Protein AF-X0XE93-F1 (afdb_monomer_lite)

Radius of gyration: 26.53 Å; chains: 1; bounding box: 65×44×67 Å

Se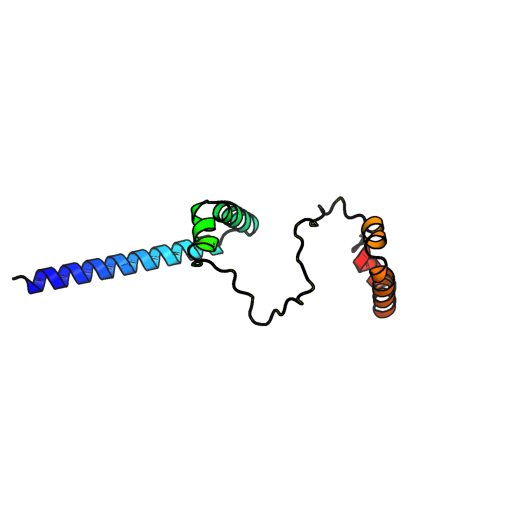condary structure (DSSP, 8-state):
-HHHHHHHHHHHHHHHHHHHHHHHHHHHHHHHTS-HHHHHHHHHHHHTSHHHHHHHHTS-----PPPTT----TT----GGG---TT---HHHHHHH-TTHHHHHHHHHHHH-HHHHHHHHH----

Sequence (126 aa):
MEMGSLKQTFREKTTQTLRQKQIGRMKLGQLFSLPESDFRKLIKDLENTSLFKQLIDKWKVIGYRKFKGVRIPSSVEFREEGMFSSDDFDLEELLHQNPTTVPLLQKIGRSIGKNRFNELLYGNLS

pLDDT: mean 76.27, std 15.22, range [41.53, 95.06]

Structure (mmCIF, N/CA/C/O back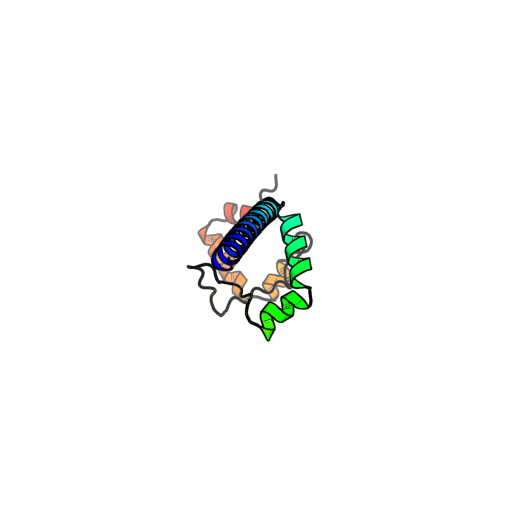bone):
data_AF-X0XE93-F1
#
_entry.id 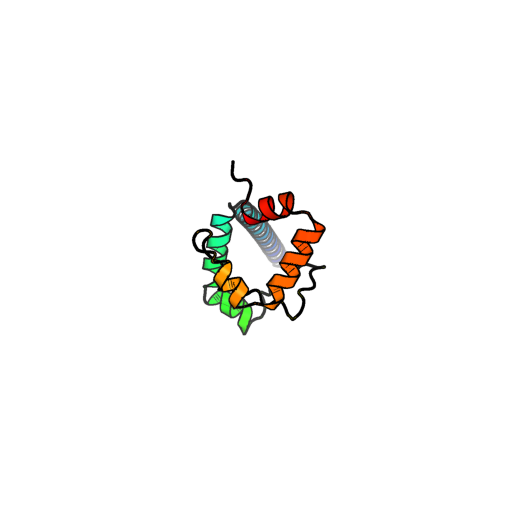  AF-X0XE93-F1
#
loop_
_atom_site.group_PDB
_atom_site.id
_atom_site.type_symbol
_atom_site.label_atom_id
_atom_site.label_alt_id
_atom_site.label_comp_id
_atom_site.label_asym_id
_atom_site.label_entity_id
_atom_site.label_seq_id
_atom_site.pdbx_PDB_ins_code
_atom_site.Cartn_x
_atom_site.Cartn_y
_atom_site.Cartn_z
_atom_site.occupancy
_atom_site.B_iso_or_equiv
_atom_site.auth_seq_id
_atom_site.auth_comp_id
_atom_site.auth_asym_id
_atom_site.auth_atom_id
_atom_site.pdbx_PDB_model_num
ATOM 1 N N . MET A 1 1 ? -37.376 23.624 31.264 1.00 53.94 1 MET A N 1
ATOM 2 C CA . MET A 1 1 ? -35.921 23.902 31.190 1.00 53.94 1 MET A CA 1
ATOM 3 C C . MET A 1 1 ? -35.126 22.864 30.382 1.00 53.94 1 MET A C 1
ATOM 5 O O . MET A 1 1 ? -34.021 23.182 29.968 1.00 53.94 1 MET A O 1
ATOM 9 N N . GLU A 1 2 ? -35.661 21.678 30.059 1.00 55.59 2 GLU A N 1
ATOM 10 C CA . GLU A 1 2 ? -34.887 20.612 29.382 1.00 55.59 2 GLU A CA 1
ATOM 11 C C . GLU A 1 2 ? -34.532 20.862 27.901 1.00 55.59 2 GLU A C 1
ATOM 13 O O . GLU A 1 2 ? -33.463 20.467 27.438 1.00 55.59 2 GLU A O 1
ATOM 18 N N . MET A 1 3 ? -35.369 21.590 27.154 1.00 48.22 3 MET A N 1
ATOM 19 C CA . MET A 1 3 ? -35.159 21.823 25.713 1.00 48.22 3 MET A CA 1
ATOM 20 C C . MET A 1 3 ? -33.941 22.710 25.386 1.00 48.22 3 MET A C 1
ATOM 22 O O . MET A 1 3 ? -33.457 22.694 24.254 1.00 48.22 3 MET A O 1
ATOM 26 N N . GLY A 1 4 ? -33.439 23.488 26.352 1.00 56.69 4 GLY A N 1
ATOM 27 C CA . GLY A 1 4 ? -32.225 24.303 26.198 1.00 56.69 4 GLY A CA 1
ATOM 28 C C . GLY A 1 4 ? -30.939 23.479 26.321 1.00 56.69 4 GLY A C 1
ATOM 29 O O . GLY A 1 4 ? -30.021 23.644 25.520 1.00 56.69 4 GLY A O 1
ATOM 30 N N . SER A 1 5 ? -30.915 22.524 27.257 1.00 57.25 5 SER A N 1
ATOM 31 C CA . SER A 1 5 ? -29.768 21.639 27.509 1.00 57.25 5 SER A CA 1
ATOM 32 C C . SER A 1 5 ? -29.518 20.666 26.344 1.00 57.25 5 SER A C 1
ATOM 34 O O . SER A 1 5 ? -28.385 20.483 25.890 1.00 57.25 5 SER A O 1
ATOM 36 N N . LEU A 1 6 ? -30.589 20.123 25.752 1.00 55.94 6 LEU A N 1
ATOM 37 C CA . LEU A 1 6 ? -30.497 19.256 24.570 1.00 55.94 6 LEU A CA 1
ATOM 38 C C . LEU A 1 6 ? -29.954 19.997 23.336 1.00 55.94 6 LEU A C 1
ATOM 40 O O . LEU A 1 6 ? -29.117 19.470 22.608 1.00 55.94 6 LEU A O 1
ATOM 44 N N . LYS A 1 7 ? -30.368 21.249 23.107 1.00 59.56 7 LYS A N 1
ATOM 45 C CA . LYS A 1 7 ? -29.861 22.053 21.980 1.00 59.56 7 LYS A CA 1
ATOM 46 C C . LYS A 1 7 ? -28.379 22.407 22.135 1.00 59.56 7 LYS A C 1
ATOM 48 O O . LYS A 1 7 ? -27.644 22.415 21.147 1.00 59.56 7 LYS A O 1
ATOM 53 N N . GLN A 1 8 ? -27.933 22.669 23.361 1.00 61.31 8 GLN A N 1
ATOM 54 C CA . GLN A 1 8 ? -26.543 23.009 23.658 1.00 61.31 8 GLN A CA 1
ATOM 55 C C . GLN A 1 8 ? -25.604 21.806 23.473 1.00 61.31 8 GLN A C 1
ATOM 57 O O . GLN A 1 8 ? -24.611 21.908 22.752 1.00 61.31 8 GLN A O 1
ATOM 62 N N . THR A 1 9 ? -25.990 20.632 23.980 1.00 63.09 9 THR A N 1
ATOM 63 C CA . THR A 1 9 ? -25.226 19.383 23.795 1.00 63.09 9 THR A CA 1
ATOM 64 C C . THR A 1 9 ? -25.137 18.947 22.326 1.00 63.09 9 THR A C 1
ATOM 66 O O . THR A 1 9 ? -24.092 18.469 21.880 1.00 63.09 9 THR A O 1
ATOM 69 N N . PHE A 1 10 ? -26.189 19.155 21.525 1.00 57.19 10 PHE A N 1
ATOM 70 C CA . PHE A 1 10 ? -26.145 18.905 20.077 1.00 57.19 10 PHE A CA 1
ATOM 71 C C . PHE A 1 10 ? -25.162 19.828 19.343 1.00 57.19 10 PHE A C 1
ATOM 73 O O . PHE A 1 10 ? -24.431 19.366 18.459 1.00 57.19 10 PHE A O 1
ATOM 80 N N . ARG A 1 11 ? -25.114 21.114 19.714 1.00 60.78 11 ARG A N 1
ATOM 81 C CA . ARG A 1 11 ? -24.203 22.114 19.130 1.00 60.78 11 ARG A CA 1
ATOM 82 C C . ARG A 1 11 ? -22.735 21.826 19.465 1.00 60.78 11 ARG A C 1
ATOM 84 O O . ARG A 1 11 ? -21.856 21.964 18.613 1.00 60.78 11 ARG A O 1
ATOM 91 N N . GLU A 1 12 ? -22.459 21.374 20.682 1.00 64.62 12 GLU A N 1
ATOM 92 C CA . GLU A 1 12 ? -21.113 20.976 21.114 1.00 64.62 12 GLU A CA 1
ATOM 93 C C . GLU A 1 12 ? -20.631 19.716 20.376 1.00 64.62 12 GLU A C 1
ATOM 95 O O . GLU A 1 12 ? -19.530 19.710 19.817 1.00 64.62 12 GLU A O 1
ATOM 100 N N . LYS A 1 13 ? -21.492 18.697 20.242 1.00 64.94 13 LYS A N 1
ATOM 101 C CA . LYS A 1 13 ? -21.203 17.470 19.472 1.00 64.94 13 LYS A CA 1
ATOM 102 C C . LYS A 1 13 ? -20.937 17.735 17.985 1.00 64.94 13 LYS A C 1
ATOM 104 O O . LYS A 1 13 ? -20.026 17.144 17.398 1.00 64.94 13 LYS A O 1
ATOM 109 N N . THR A 1 14 ? -21.693 18.641 17.361 1.00 65.44 14 THR A N 1
ATOM 110 C CA . THR A 1 14 ? -21.455 19.043 15.959 1.00 65.44 14 THR A CA 1
ATOM 111 C C . THR A 1 14 ? -20.136 19.796 15.806 1.00 65.44 14 THR A C 1
ATOM 113 O O . THR A 1 14 ? -19.386 19.531 14.863 1.00 65.44 14 THR A O 1
ATOM 116 N N . THR A 1 15 ? -19.801 20.660 16.765 1.00 77.12 15 THR A N 1
ATOM 117 C CA . THR A 1 15 ? -18.528 21.397 16.781 1.00 77.12 15 THR A CA 1
ATOM 118 C C . THR A 1 15 ? -17.331 20.454 16.952 1.00 77.12 15 THR A C 1
ATOM 120 O O . THR A 1 15 ? -16.331 20.583 16.244 1.00 77.12 15 THR A O 1
ATOM 123 N N . GLN A 1 16 ? -17.440 19.450 17.827 1.00 84.69 16 GLN A N 1
ATOM 124 C CA . GLN A 1 16 ? -16.404 18.432 18.022 1.00 84.69 16 GLN A CA 1
ATOM 125 C C . GLN A 1 16 ? -16.196 17.578 16.766 1.00 84.69 16 GLN A C 1
ATOM 127 O O . GLN A 1 16 ? -15.059 17.356 16.347 1.00 84.69 16 GLN A O 1
ATOM 132 N N . THR A 1 17 ? -17.288 17.163 16.122 1.00 84.69 17 THR A N 1
ATOM 133 C CA . THR A 1 17 ? -17.239 16.386 14.875 1.00 84.69 17 THR A CA 1
ATOM 134 C C . THR A 1 17 ? -16.563 17.177 13.753 1.00 84.69 17 THR A C 1
ATOM 136 O O . THR A 1 17 ? -15.750 16.634 13.002 1.00 84.69 17 THR A O 1
ATOM 139 N N . LEU A 1 18 ? -16.863 18.475 13.634 1.00 87.50 18 LEU A N 1
ATOM 140 C CA . LEU A 1 18 ? -16.234 19.343 12.640 1.00 87.50 18 LEU A CA 1
ATOM 141 C C . LEU A 1 18 ? -14.724 19.478 12.882 1.00 87.50 18 LEU A C 1
ATOM 143 O O . LEU A 1 18 ? -13.944 19.342 11.938 1.00 87.50 18 LEU A O 1
ATOM 147 N N . ARG A 1 19 ? -14.307 19.660 14.142 1.00 86.75 19 ARG A N 1
ATOM 148 C CA . ARG A 1 19 ? -12.884 19.696 14.522 1.00 86.75 19 ARG A CA 1
ATOM 149 C C . ARG A 1 19 ? -12.174 18.385 14.191 1.00 86.75 19 ARG A C 1
ATOM 151 O O . ARG A 1 19 ? -11.108 18.409 13.588 1.00 86.75 19 ARG A O 1
ATOM 158 N N . GLN A 1 20 ? -12.775 17.239 14.508 1.00 89.62 20 GLN A N 1
ATOM 159 C CA . GLN A 1 20 ? -12.202 15.930 14.174 1.00 89.62 20 GLN A CA 1
ATOM 160 C C . GLN A 1 20 ? -12.055 15.734 12.660 1.00 89.62 20 GLN A C 1
ATOM 162 O O . GLN A 1 20 ? -11.013 15.264 12.204 1.00 89.62 20 GLN A O 1
ATOM 167 N N . LYS A 1 21 ? -13.047 16.159 11.866 1.00 91.81 21 LYS A N 1
ATOM 168 C CA . LYS A 1 21 ? -12.954 16.139 10.397 1.00 91.81 21 LYS A CA 1
ATOM 169 C C . LYS A 1 21 ? -11.813 17.017 9.882 1.00 91.81 21 LYS A C 1
ATOM 171 O O . LYS A 1 21 ? -11.095 16.600 8.977 1.00 91.81 21 LYS A O 1
ATOM 176 N N . GLN A 1 22 ? -11.632 18.210 10.447 1.00 89.31 22 GLN A N 1
ATOM 177 C CA . GLN A 1 22 ? -10.527 19.100 10.081 1.00 89.31 22 GLN A CA 1
ATOM 178 C C . GLN A 1 22 ? -9.168 18.492 10.439 1.00 89.31 22 GLN A C 1
ATOM 180 O O . GLN A 1 22 ? -8.285 18.456 9.587 1.00 89.31 22 GLN A O 1
ATOM 185 N N . ILE A 1 23 ? -9.022 17.940 11.646 1.00 91.19 23 ILE A N 1
ATOM 186 C CA . ILE A 1 23 ? -7.804 17.231 12.065 1.00 91.19 23 ILE A CA 1
ATOM 187 C C . ILE A 1 23 ? -7.509 16.069 11.114 1.00 91.19 23 ILE A C 1
ATOM 189 O O . ILE A 1 23 ? -6.377 15.926 10.662 1.00 91.19 23 ILE A O 1
ATOM 193 N N . GLY A 1 24 ? -8.523 15.277 10.757 1.00 90.94 24 GLY A N 1
ATOM 194 C CA . GLY A 1 24 ? -8.379 14.186 9.793 1.00 90.94 24 GLY A CA 1
ATOM 195 C C . GLY A 1 24 ? -7.876 14.666 8.429 1.00 90.94 24 GLY A C 1
ATOM 196 O O . GLY A 1 24 ? -6.942 14.086 7.884 1.00 90.94 24 GLY A O 1
ATOM 197 N N . ARG A 1 25 ? -8.431 15.766 7.904 1.00 92.06 25 ARG A N 1
ATOM 198 C CA . ARG A 1 25 ? -7.981 16.371 6.637 1.00 92.06 25 ARG A CA 1
ATOM 199 C C . ARG A 1 25 ? -6.542 16.876 6.706 1.00 92.06 25 ARG A C 1
ATOM 201 O O . ARG A 1 25 ? -5.790 16.646 5.768 1.00 92.06 25 ARG A O 1
ATOM 208 N N . MET A 1 26 ? -6.153 17.527 7.801 1.00 88.62 26 MET A N 1
ATOM 209 C CA . MET A 1 26 ? -4.778 18.004 7.985 1.00 88.62 26 MET A CA 1
ATOM 210 C C . MET A 1 26 ? -3.788 16.841 8.067 1.00 88.62 26 MET A C 1
ATOM 212 O O . MET A 1 26 ? -2.762 16.878 7.396 1.00 88.62 26 MET A O 1
ATOM 216 N N . LYS A 1 27 ? -4.124 15.776 8.807 1.00 91.56 27 LYS A N 1
ATOM 217 C CA . LYS A 1 27 ? -3.301 14.560 8.875 1.00 91.56 27 LYS A CA 1
ATOM 218 C C . LYS A 1 27 ? -3.154 13.881 7.514 1.00 91.56 27 LYS A C 1
ATOM 220 O O . LYS A 1 27 ? -2.065 13.437 7.180 1.00 91.56 27 LYS A O 1
ATOM 225 N N . LEU A 1 28 ? -4.224 13.832 6.717 1.00 91.00 28 LEU A N 1
ATOM 226 C CA . LEU A 1 28 ? -4.151 13.335 5.340 1.00 91.00 28 LEU A CA 1
ATOM 227 C C . LEU A 1 28 ? -3.259 14.218 4.464 1.00 91.00 28 LEU A C 1
ATOM 229 O O . LEU A 1 28 ? -2.445 13.693 3.718 1.00 91.00 28 LEU A O 1
ATOM 233 N N . GLY A 1 29 ? -3.370 15.544 4.580 1.00 89.81 29 GLY A N 1
ATOM 234 C CA . GLY A 1 29 ? -2.477 16.468 3.879 1.00 89.81 29 GLY A CA 1
ATOM 235 C C . GLY A 1 29 ? -1.010 16.219 4.229 1.00 89.81 29 GLY A C 1
ATOM 236 O O . GLY A 1 29 ? -0.187 16.088 3.337 1.00 89.81 29 GLY A O 1
ATOM 237 N N . GLN A 1 30 ? -0.700 16.058 5.517 1.00 89.12 30 GLN A N 1
ATOM 238 C CA . GLN A 1 30 ? 0.650 15.719 5.978 1.00 89.12 30 GLN A CA 1
ATOM 239 C C . GLN A 1 30 ? 1.134 14.372 5.432 1.00 89.12 30 GLN A C 1
ATOM 241 O O . GLN A 1 30 ? 2.278 14.277 5.006 1.00 89.12 30 GLN A O 1
ATOM 246 N N . LEU A 1 31 ? 0.263 13.359 5.408 1.00 91.06 31 LEU A N 1
ATOM 247 C CA . LEU A 1 31 ? 0.563 12.040 4.855 1.00 91.06 31 LEU A CA 1
ATOM 248 C C . LEU A 1 31 ? 0.930 12.115 3.364 1.00 91.06 31 LEU A C 1
ATOM 250 O O . LEU A 1 31 ? 1.901 11.492 2.951 1.00 91.06 31 LEU A O 1
ATOM 254 N N . PHE A 1 32 ? 0.178 12.883 2.569 1.00 84.94 32 PHE A N 1
ATOM 255 C CA . PHE A 1 32 ? 0.440 13.050 1.133 1.00 84.94 32 PHE A CA 1
ATOM 256 C C . PHE A 1 32 ? 1.637 13.952 0.823 1.00 84.94 32 PHE A C 1
ATOM 258 O O . PHE A 1 32 ? 2.146 13.914 -0.292 1.00 84.94 32 PHE A O 1
ATOM 265 N N . SER A 1 33 ? 2.086 14.753 1.789 1.00 91.75 33 SER A N 1
ATOM 266 C CA . SER A 1 33 ? 3.296 15.568 1.663 1.00 91.75 33 SER A CA 1
ATOM 267 C C . SER A 1 33 ? 4.580 14.814 2.023 1.00 91.75 33 SER A C 1
ATOM 269 O O . SER A 1 33 ? 5.657 15.403 1.940 1.00 91.75 33 SER A O 1
ATOM 271 N N . LEU A 1 34 ? 4.494 13.554 2.465 1.00 93.00 34 LEU A N 1
ATOM 272 C CA . LEU A 1 34 ? 5.681 12.757 2.766 1.00 93.00 34 LEU A CA 1
ATOM 273 C C . LEU A 1 34 ? 6.482 12.461 1.486 1.00 93.00 34 LEU A C 1
ATOM 275 O O . LEU A 1 34 ? 5.880 12.190 0.444 1.00 93.00 34 LEU A O 1
ATOM 279 N N . PRO A 1 35 ? 7.828 12.450 1.554 1.00 93.75 35 PRO A N 1
ATOM 280 C CA . PRO A 1 35 ? 8.653 11.890 0.491 1.00 93.75 35 PRO A CA 1
ATOM 281 C C . PRO A 1 35 ? 8.283 10.428 0.219 1.00 93.75 35 PRO A C 1
ATOM 283 O O . PRO A 1 35 ? 7.926 9.694 1.140 1.00 93.75 35 PRO A O 1
ATOM 286 N N . GLU A 1 36 ? 8.432 9.984 -1.030 1.00 90.06 36 GLU A N 1
ATOM 287 C CA . GLU A 1 36 ? 8.042 8.632 -1.461 1.00 90.06 36 GLU A CA 1
ATOM 288 C C . GLU A 1 36 ? 8.669 7.524 -0.595 1.00 90.06 36 GLU A C 1
ATOM 290 O O . GLU A 1 36 ? 7.992 6.569 -0.220 1.00 90.06 36 GLU A O 1
ATOM 295 N N . SER A 1 37 ? 9.943 7.666 -0.210 1.00 91.38 37 SER A N 1
ATOM 296 C CA . SER A 1 37 ? 10.635 6.703 0.659 1.00 91.38 37 SER A CA 1
ATOM 297 C C . SER A 1 37 ? 9.964 6.554 2.025 1.00 91.38 37 SER A C 1
ATOM 299 O O . SER A 1 37 ? 9.779 5.439 2.520 1.00 91.38 37 SER A O 1
ATOM 301 N N . ASP A 1 38 ? 9.577 7.679 2.620 1.00 93.00 38 ASP A N 1
ATOM 302 C CA . ASP A 1 38 ? 9.001 7.740 3.960 1.00 93.00 38 ASP A CA 1
ATOM 303 C C . ASP A 1 38 ? 7.546 7.285 3.934 1.00 93.00 38 ASP A C 1
ATOM 305 O O . ASP A 1 38 ? 7.111 6.528 4.805 1.00 93.00 38 ASP A O 1
ATOM 309 N N . PHE A 1 39 ? 6.813 7.681 2.890 1.00 91.00 39 PHE A N 1
ATOM 310 C CA . PHE A 1 39 ? 5.464 7.200 2.631 1.00 91.00 39 PHE A CA 1
ATOM 311 C C . PHE A 1 39 ? 5.455 5.677 2.460 1.00 91.00 39 PHE A C 1
ATOM 313 O O . PHE A 1 39 ? 4.705 4.985 3.151 1.00 91.00 39 PHE A O 1
ATOM 320 N N . ARG A 1 40 ? 6.345 5.127 1.623 1.00 88.94 40 ARG A N 1
ATOM 321 C CA . ARG A 1 40 ? 6.460 3.678 1.405 1.00 88.94 40 ARG A CA 1
ATOM 322 C C . ARG A 1 40 ? 6.772 2.930 2.697 1.00 88.94 40 ARG A C 1
ATOM 324 O O . ARG A 1 40 ? 6.145 1.906 2.972 1.00 88.94 40 ARG A O 1
ATOM 331 N N . LYS A 1 41 ? 7.711 3.437 3.503 1.00 94.50 41 LYS A N 1
ATOM 332 C CA . LYS A 1 41 ? 8.047 2.843 4.804 1.00 94.50 41 LYS A CA 1
ATOM 333 C C . LYS A 1 41 ? 6.835 2.830 5.737 1.00 94.50 41 LYS A C 1
ATOM 335 O O . LYS A 1 41 ? 6.507 1.787 6.292 1.00 94.50 41 LYS A O 1
ATOM 340 N N . LEU A 1 42 ? 6.136 3.959 5.848 1.00 92.88 42 LEU A N 1
ATOM 341 C CA . LEU A 1 42 ? 4.947 4.087 6.687 1.00 92.88 42 LEU A CA 1
ATOM 342 C C . LEU A 1 42 ? 3.833 3.113 6.278 1.00 92.88 42 LEU A C 1
ATOM 344 O O . LEU A 1 42 ? 3.230 2.479 7.144 1.00 92.88 42 LEU A O 1
ATOM 348 N N . ILE A 1 43 ? 3.559 2.982 4.976 1.00 90.56 43 ILE A N 1
ATOM 349 C CA . ILE A 1 43 ? 2.560 2.032 4.470 1.00 90.56 43 ILE A CA 1
ATOM 350 C C . ILE A 1 43 ? 2.973 0.598 4.803 1.00 90.56 43 ILE A C 1
ATOM 352 O O . ILE A 1 43 ? 2.169 -0.139 5.370 1.00 90.56 43 ILE A O 1
ATOM 356 N N . LYS A 1 44 ? 4.235 0.227 4.559 1.00 91.88 44 LYS A N 1
ATOM 357 C CA . LYS A 1 44 ? 4.748 -1.113 4.874 1.00 91.88 44 LYS A CA 1
ATOM 358 C C . LYS A 1 44 ? 4.616 -1.446 6.364 1.00 91.88 44 LYS A C 1
ATOM 360 O O . LYS A 1 44 ? 4.229 -2.559 6.718 1.00 91.88 44 LYS A O 1
ATOM 365 N N . ASP A 1 45 ? 4.905 -0.491 7.242 1.00 94.81 45 ASP A N 1
ATOM 366 C CA . ASP A 1 45 ? 4.766 -0.680 8.687 1.00 94.81 45 ASP A CA 1
ATOM 367 C C . ASP A 1 45 ? 3.288 -0.856 9.086 1.00 94.81 45 ASP A C 1
ATOM 369 O O . ASP A 1 45 ? 2.957 -1.755 9.862 1.00 94.81 45 ASP A O 1
ATOM 373 N N . LEU A 1 46 ? 2.381 -0.056 8.508 1.00 92.44 46 LEU A N 1
ATOM 374 C CA . LEU A 1 46 ? 0.934 -0.151 8.741 1.00 92.44 46 LEU A CA 1
ATOM 375 C C . LEU A 1 46 ? 0.350 -1.486 8.271 1.00 92.44 46 LEU A C 1
ATOM 377 O O . LEU A 1 46 ? -0.394 -2.122 9.026 1.00 92.44 46 LEU A O 1
ATOM 381 N N . GLU A 1 47 ? 0.703 -1.924 7.064 1.00 91.38 47 GLU A N 1
ATOM 382 C CA . GLU A 1 47 ? 0.227 -3.174 6.459 1.00 91.38 47 GLU A CA 1
ATOM 383 C C . GLU A 1 47 ? 0.624 -4.408 7.282 1.00 91.38 47 GLU A C 1
ATOM 385 O O . GLU A 1 47 ? -0.100 -5.407 7.331 1.00 91.38 47 GLU A O 1
ATOM 390 N N . ASN A 1 48 ? 1.740 -4.324 8.008 1.00 92.75 48 ASN A N 1
ATOM 391 C CA . ASN A 1 48 ? 2.218 -5.403 8.865 1.00 92.75 48 ASN A CA 1
ATOM 392 C C . ASN A 1 48 ? 1.496 -5.508 10.214 1.00 92.75 48 ASN A C 1
ATOM 394 O O . ASN A 1 48 ? 1.609 -6.542 10.883 1.00 92.75 48 ASN A O 1
ATOM 398 N N . THR A 1 49 ? 0.718 -4.499 10.609 1.00 95.06 49 THR A N 1
ATOM 399 C CA . 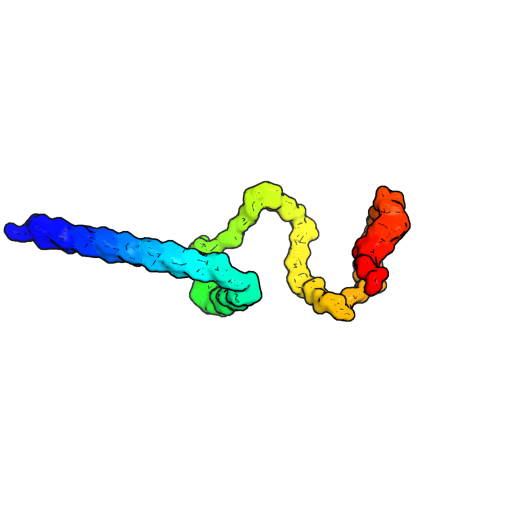THR A 1 49 ? -0.010 -4.524 11.882 1.00 95.06 49 THR A CA 1
ATOM 400 C C . THR A 1 49 ? -1.160 -5.539 11.878 1.00 95.06 49 THR A C 1
ATOM 402 O O . THR A 1 49 ? -1.853 -5.743 10.881 1.00 95.06 49 THR A O 1
ATOM 405 N N . SER A 1 50 ? -1.414 -6.157 13.038 1.00 94.75 50 SER A N 1
ATOM 406 C CA . SER A 1 50 ? -2.515 -7.124 13.209 1.00 94.75 50 SER A CA 1
ATOM 407 C C . SER A 1 50 ? -3.884 -6.509 12.891 1.00 94.75 50 SER A C 1
ATOM 409 O O . SER A 1 50 ? -4.712 -7.130 12.226 1.00 94.75 50 SER A O 1
ATOM 411 N N . LEU A 1 51 ? -4.104 -5.256 13.302 1.00 94.06 51 LEU A N 1
ATOM 412 C CA . LEU A 1 51 ? -5.359 -4.552 13.047 1.00 94.06 51 LEU A CA 1
ATOM 413 C C . LEU A 1 51 ? -5.605 -4.353 11.548 1.00 94.06 51 LEU A C 1
ATOM 415 O O . LEU A 1 51 ? -6.714 -4.593 11.074 1.00 94.06 51 LEU A O 1
ATOM 419 N N . PHE A 1 52 ? -4.582 -3.939 10.800 1.00 92.50 52 PHE A N 1
ATOM 420 C CA . PHE A 1 52 ? -4.706 -3.728 9.362 1.00 92.50 52 PHE A CA 1
ATOM 421 C C . PHE A 1 52 ? -5.043 -5.032 8.632 1.00 92.50 52 PHE A C 1
ATOM 423 O O . PHE A 1 52 ? -5.983 -5.071 7.837 1.00 92.50 52 PHE A O 1
ATOM 430 N N . LYS A 1 53 ? -4.367 -6.129 8.992 1.00 91.94 53 LYS A N 1
ATOM 431 C CA . LYS A 1 53 ? -4.667 -7.469 8.465 1.00 91.94 53 LYS A CA 1
ATOM 432 C C . LYS A 1 53 ? -6.106 -7.894 8.772 1.00 91.94 53 LYS A C 1
ATOM 434 O O . LYS A 1 53 ? -6.818 -8.337 7.879 1.00 91.94 53 LYS A O 1
ATOM 439 N N . GLN A 1 54 ? -6.601 -7.661 9.991 1.00 93.62 54 GLN A N 1
ATOM 440 C CA . GLN A 1 54 ? -8.006 -7.937 10.333 1.00 93.62 54 GLN A CA 1
ATOM 441 C C . GLN A 1 54 ? -8.998 -7.080 9.531 1.00 93.62 54 GLN A C 1
ATOM 443 O O . GLN A 1 54 ? -10.051 -7.576 9.121 1.00 93.62 54 GLN A O 1
ATOM 448 N N . LEU A 1 55 ? -8.672 -5.811 9.276 1.00 92.50 55 LEU A N 1
ATOM 449 C CA . LEU A 1 55 ? -9.503 -4.913 8.470 1.00 92.50 55 LEU A CA 1
ATOM 450 C C . LEU A 1 55 ? -9.596 -5.351 7.005 1.00 92.50 55 LEU A C 1
ATOM 452 O O . LEU A 1 55 ? -10.652 -5.155 6.400 1.00 92.50 55 LEU A O 1
ATOM 456 N N . ILE A 1 56 ? -8.551 -5.975 6.458 1.00 88.38 56 ILE A N 1
ATOM 457 C CA . ILE A 1 56 ? -8.573 -6.582 5.120 1.00 88.38 56 ILE A CA 1
ATOM 458 C C . ILE A 1 56 ? -9.286 -7.935 5.139 1.00 88.38 56 ILE A C 1
ATOM 460 O O . ILE A 1 56 ? -10.194 -8.173 4.342 1.00 88.38 56 ILE A O 1
ATOM 464 N N . ASP A 1 57 ? -8.892 -8.847 6.023 1.00 87.75 57 ASP A N 1
ATOM 465 C CA . ASP A 1 57 ? -9.284 -10.253 5.912 1.00 87.75 57 ASP A CA 1
ATOM 466 C C . ASP A 1 57 ? -10.635 -10.543 6.538 1.00 87.75 57 ASP A C 1
ATOM 468 O O . ASP A 1 57 ? -11.486 -11.174 5.912 1.00 87.75 57 ASP A O 1
ATOM 472 N N . LYS A 1 58 ? -10.848 -10.047 7.757 1.00 90.38 58 LYS A N 1
ATOM 473 C CA . LYS A 1 58 ? -12.038 -10.353 8.550 1.00 90.38 58 LYS A CA 1
ATOM 474 C C . LYS A 1 58 ? -13.181 -9.400 8.246 1.00 90.38 58 LYS A C 1
ATOM 476 O O . LYS A 1 58 ? -14.313 -9.836 8.068 1.00 90.38 58 LYS A O 1
ATOM 481 N N . TRP A 1 59 ? -12.892 -8.101 8.218 1.00 90.94 59 TRP A N 1
ATOM 482 C CA . TRP A 1 59 ? -13.933 -7.078 8.108 1.00 90.94 59 TRP A CA 1
ATOM 483 C C . TRP A 1 59 ? -14.102 -6.510 6.702 1.00 90.94 59 TRP A C 1
ATOM 485 O O . TRP A 1 59 ? -15.105 -5.848 6.453 1.00 90.94 59 TRP A O 1
ATOM 495 N N . LYS A 1 60 ? -13.155 -6.770 5.786 1.00 86.25 60 LYS A N 1
ATOM 496 C CA . LYS A 1 60 ? -13.192 -6.306 4.385 1.00 86.25 60 LYS A CA 1
ATOM 497 C C . LYS A 1 60 ? -13.458 -4.794 4.260 1.00 86.25 60 LYS A C 1
ATOM 499 O O . LYS A 1 60 ? -14.045 -4.333 3.285 1.00 86.25 60 LYS A O 1
ATOM 504 N N . VAL A 1 61 ? -13.031 -4.020 5.260 1.00 86.25 61 VAL A N 1
ATOM 505 C CA . VAL A 1 61 ? -13.181 -2.556 5.316 1.00 86.25 61 VAL A CA 1
ATOM 506 C C . VAL A 1 61 ? -12.159 -1.893 4.401 1.00 86.25 61 VAL A C 1
ATOM 508 O O . VAL A 1 61 ? -12.441 -0.871 3.777 1.00 86.25 61 VAL A O 1
ATOM 511 N N . ILE A 1 62 ? -10.972 -2.490 4.314 1.00 82.75 62 ILE A N 1
ATOM 512 C CA . ILE A 1 62 ? -9.893 -2.052 3.438 1.00 82.75 62 ILE A CA 1
ATOM 513 C C . ILE A 1 62 ? -9.867 -2.989 2.234 1.00 82.75 62 ILE A C 1
ATOM 515 O O . ILE A 1 62 ? -9.822 -4.209 2.382 1.00 82.75 62 ILE A O 1
ATOM 519 N N . GLY A 1 63 ? -9.899 -2.411 1.037 1.00 77.62 63 GLY A N 1
ATOM 520 C CA . GLY A 1 63 ? -9.784 -3.148 -0.213 1.00 77.62 63 GLY A CA 1
ATOM 521 C C . GLY A 1 63 ? -8.972 -2.358 -1.227 1.00 77.62 63 GLY A C 1
ATOM 522 O O . GLY A 1 63 ? -9.206 -1.164 -1.427 1.00 77.62 63 GLY A O 1
ATOM 523 N N . TYR A 1 64 ? -8.032 -3.031 -1.887 1.00 72.75 64 TYR A N 1
ATOM 524 C CA . TYR A 1 64 ? -7.264 -2.435 -2.973 1.00 72.75 64 TYR A CA 1
ATOM 525 C C . TYR A 1 64 ? -8.176 -2.220 -4.178 1.00 72.75 64 TYR A C 1
ATOM 527 O O . TYR A 1 64 ? -8.696 -3.161 -4.786 1.00 72.75 64 TYR A O 1
ATOM 535 N N . ARG A 1 65 ? -8.401 -0.953 -4.525 1.00 71.19 65 ARG A N 1
ATOM 536 C CA . ARG A 1 65 ? -9.205 -0.596 -5.688 1.00 71.19 65 ARG A CA 1
ATOM 537 C C . ARG A 1 65 ? -8.315 -0.571 -6.919 1.00 71.19 65 ARG A C 1
ATOM 539 O O . ARG A 1 65 ? -7.366 0.202 -6.984 1.00 71.19 65 ARG A O 1
ATOM 546 N N . LYS A 1 66 ? -8.670 -1.364 -7.930 1.00 65.69 66 LYS A N 1
ATOM 547 C CA . LYS A 1 66 ? -8.027 -1.281 -9.245 1.00 65.69 66 LYS A CA 1
ATOM 548 C C . LYS A 1 66 ? -8.230 0.119 -9.829 1.00 65.69 66 LYS A C 1
ATOM 550 O O . LYS A 1 66 ? -9.342 0.661 -9.775 1.00 65.69 66 LYS A O 1
ATOM 555 N N . PHE A 1 67 ? -7.177 0.685 -10.413 1.00 72.75 67 PHE A N 1
ATOM 556 C CA . PHE A 1 67 ? -7.288 1.919 -11.183 1.00 72.75 67 PHE A CA 1
ATOM 557 C C . PHE A 1 67 ? -8.273 1.708 -12.338 1.00 72.75 67 PHE A C 1
ATOM 559 O O . PHE A 1 67 ? -8.185 0.729 -13.085 1.00 72.75 67 PHE A O 1
ATOM 566 N N . LYS A 1 68 ? -9.253 2.609 -12.468 1.00 69.62 68 LYS A N 1
ATOM 567 C CA . LYS A 1 68 ? -10.233 2.543 -13.558 1.00 69.62 68 LYS A CA 1
ATOM 568 C C . LYS A 1 68 ? -9.485 2.627 -14.893 1.00 69.62 68 LYS A C 1
ATOM 570 O O . LYS A 1 68 ? -8.719 3.558 -15.098 1.00 69.62 68 LYS A O 1
ATOM 575 N N . GLY A 1 69 ? -9.717 1.660 -15.780 1.00 69.06 69 GLY A N 1
ATOM 576 C CA . GLY A 1 69 ? -9.065 1.584 -17.094 1.00 69.06 69 GLY A CA 1
ATOM 577 C C . GLY A 1 69 ? -7.866 0.635 -17.166 1.00 69.06 69 GLY A C 1
ATOM 578 O O . GLY A 1 69 ? -7.486 0.246 -18.265 1.00 69.06 69 GLY A O 1
ATOM 579 N N . VAL A 1 70 ? -7.329 0.172 -16.032 1.00 64.69 70 VAL A N 1
ATOM 580 C CA . VAL A 1 70 ? -6.256 -0.832 -16.023 1.00 64.69 70 VAL A CA 1
ATOM 581 C C . VAL A 1 70 ? -6.876 -2.232 -16.037 1.00 64.69 70 VAL A C 1
ATOM 583 O O . VAL A 1 70 ? -7.333 -2.743 -15.011 1.00 64.69 70 VAL A O 1
ATOM 586 N N . ARG A 1 71 ? -6.920 -2.864 -17.217 1.00 64.25 71 ARG A N 1
ATOM 587 C CA . ARG A 1 71 ? -7.183 -4.306 -17.345 1.00 64.25 71 ARG A CA 1
ATOM 588 C C . ARG A 1 71 ? -5.850 -5.032 -17.236 1.00 64.25 71 ARG A C 1
ATOM 590 O O . ARG A 1 71 ? -5.125 -5.125 -18.217 1.00 64.25 71 ARG A O 1
ATOM 597 N N . ILE A 1 72 ? -5.530 -5.523 -16.044 1.00 59.31 72 ILE A N 1
ATOM 598 C CA . ILE A 1 72 ? -4.413 -6.454 -15.872 1.00 59.31 72 ILE A CA 1
ATOM 599 C C . ILE A 1 72 ? -4.840 -7.754 -16.572 1.00 59.31 72 ILE A C 1
ATOM 601 O O . ILE A 1 72 ? -5.885 -8.299 -16.195 1.00 59.31 72 ILE A O 1
ATOM 605 N N . PRO A 1 73 ? -4.127 -8.219 -17.613 1.00 62.78 73 PRO A N 1
ATOM 606 C CA . PRO A 1 73 ? -4.392 -9.527 -18.193 1.00 62.78 73 PRO A CA 1
ATOM 607 C C . PRO A 1 73 ? -4.296 -10.573 -17.081 1.00 62.78 73 PRO A C 1
ATOM 609 O O . PRO A 1 73 ? -3.397 -10.496 -16.249 1.00 62.78 73 PRO A O 1
ATOM 612 N N . SER A 1 74 ? -5.191 -11.559 -17.058 1.00 56.75 74 SER A N 1
ATOM 613 C CA . SER A 1 74 ? -5.175 -12.632 -16.049 1.00 56.75 74 SER A CA 1
ATOM 614 C C . SER A 1 74 ? -3.868 -13.436 -16.018 1.00 56.75 74 SER A C 1
ATOM 616 O O . SER A 1 74 ? -3.656 -14.200 -15.090 1.00 56.75 74 SER A O 1
ATOM 618 N N . SER A 1 75 ? -3.007 -13.265 -17.024 1.00 58.59 75 SER A N 1
ATOM 619 C CA . SER A 1 75 ? -1.684 -13.873 -17.143 1.00 58.59 75 SER A CA 1
ATOM 620 C C . SER A 1 75 ? -0.544 -13.061 -16.515 1.00 58.59 75 SER A C 1
ATOM 622 O O . SER A 1 75 ? 0.588 -13.529 -16.531 1.00 58.59 75 SER A O 1
ATOM 624 N N . VAL A 1 76 ? -0.792 -11.842 -16.022 1.00 51.84 76 VAL A N 1
ATOM 625 C CA . VAL A 1 76 ? 0.247 -11.010 -15.393 1.00 51.84 76 VAL A CA 1
ATOM 626 C C . VAL A 1 76 ? 0.150 -11.170 -13.879 1.00 51.84 76 VAL A C 1
ATOM 628 O O . VAL A 1 76 ? -0.511 -10.390 -13.194 1.00 51.84 76 VAL A O 1
ATOM 631 N N . GLU A 1 77 ? 0.799 -12.209 -13.360 1.00 49.62 77 GLU A N 1
ATOM 632 C CA . GLU A 1 77 ? 1.178 -12.264 -11.949 1.00 49.62 77 GLU A CA 1
ATOM 633 C C . GLU A 1 77 ? 2.359 -11.311 -11.756 1.00 49.62 77 GLU A C 1
ATOM 635 O O . GLU A 1 77 ? 3.453 -11.552 -12.263 1.00 49.62 77 GLU A O 1
ATOM 640 N N . PHE A 1 78 ? 2.142 -10.197 -11.057 1.00 47.88 78 PHE A N 1
ATOM 641 C CA . PHE A 1 78 ? 3.251 -9.357 -10.621 1.00 47.88 78 PHE A CA 1
ATOM 642 C C . PHE A 1 78 ? 3.942 -10.068 -9.454 1.00 47.88 78 PHE A C 1
ATOM 644 O O . PHE A 1 78 ? 3.490 -9.981 -8.314 1.00 47.88 78 PHE A O 1
ATOM 651 N N . ARG A 1 79 ? 4.990 -10.833 -9.764 1.00 51.94 79 ARG A N 1
ATOM 652 C CA . ARG A 1 79 ? 5.858 -11.474 -8.775 1.00 51.94 79 ARG A CA 1
ATOM 653 C C . ARG A 1 79 ? 6.878 -10.458 -8.294 1.00 51.94 79 ARG A C 1
ATOM 655 O O . ARG A 1 79 ? 7.851 -10.157 -8.980 1.00 51.94 79 ARG A O 1
ATOM 662 N N . GLU A 1 80 ? 6.626 -9.903 -7.115 1.00 46.84 80 GLU A N 1
ATOM 663 C CA . GLU A 1 80 ? 7.552 -8.985 -6.443 1.00 46.84 80 GLU A CA 1
ATOM 664 C C . GLU A 1 80 ? 8.851 -9.705 -6.014 1.00 46.84 80 GLU A C 1
ATOM 666 O O . GLU A 1 80 ? 9.851 -9.055 -5.723 1.00 46.84 80 GLU A O 1
ATOM 671 N N . GLU A 1 81 ? 8.876 -11.047 -6.070 1.00 49.88 81 GLU A N 1
ATOM 672 C CA . GLU A 1 81 ? 10.058 -11.881 -5.814 1.00 49.88 81 GLU A CA 1
ATOM 673 C C . GLU A 1 81 ? 11.202 -11.698 -6.834 1.00 49.88 81 GLU A C 1
ATOM 675 O O . GLU A 1 81 ? 12.284 -12.238 -6.628 1.00 49.88 81 GLU A O 1
ATOM 680 N N . GLY A 1 82 ? 10.984 -10.945 -7.919 1.00 46.75 82 GLY A N 1
ATOM 681 C CA . GLY A 1 82 ? 11.963 -10.699 -8.985 1.00 46.75 82 GLY A CA 1
ATOM 682 C C . GLY A 1 82 ? 12.443 -9.251 -9.104 1.00 46.75 82 GLY A C 1
ATOM 683 O O . GLY A 1 82 ? 12.939 -8.875 -10.165 1.00 46.75 82 GLY A O 1
ATOM 684 N N . MET A 1 83 ? 12.278 -8.405 -8.076 1.00 43.12 83 MET A N 1
ATOM 685 C CA . MET A 1 83 ? 12.994 -7.121 -8.042 1.00 43.12 83 MET A CA 1
ATOM 686 C C . MET A 1 83 ? 14.489 -7.398 -7.845 1.00 43.12 83 MET A C 1
ATOM 688 O O . MET A 1 83 ? 14.995 -7.337 -6.726 1.00 43.12 83 MET A O 1
ATOM 692 N N . PHE A 1 84 ? 15.184 -7.720 -8.938 1.00 48.31 84 PHE A N 1
ATOM 693 C CA . PHE A 1 84 ? 16.638 -7.708 -8.989 1.00 48.31 84 PHE A CA 1
ATOM 694 C C . PHE A 1 84 ? 17.107 -6.352 -8.452 1.00 48.31 84 PHE A C 1
ATOM 696 O O . PHE A 1 84 ? 16.648 -5.296 -8.906 1.00 48.31 84 PHE A O 1
ATOM 703 N N . SER A 1 85 ? 17.994 -6.372 -7.456 1.00 49.66 85 SER A N 1
ATOM 704 C CA . SER A 1 85 ? 18.909 -5.255 -7.242 1.00 49.66 85 SER A CA 1
ATOM 705 C C . SER A 1 85 ? 19.486 -4.893 -8.607 1.00 49.66 85 SER A C 1
ATOM 707 O O . SER A 1 85 ? 19.833 -5.784 -9.382 1.00 49.66 85 SER A O 1
ATOM 709 N N . SER A 1 86 ? 19.568 -3.602 -8.934 1.00 53.88 86 SER A N 1
ATOM 710 C CA . SER A 1 86 ? 20.092 -3.152 -10.232 1.00 53.88 86 SER A CA 1
ATOM 711 C C . SER A 1 86 ? 21.491 -3.692 -10.554 1.00 53.88 86 SER A C 1
ATOM 713 O O . SER A 1 86 ? 21.905 -3.615 -11.704 1.00 53.88 86 SER A O 1
ATOM 715 N N . ASP A 1 87 ? 22.189 -4.228 -9.552 1.00 55.59 87 ASP A N 1
ATOM 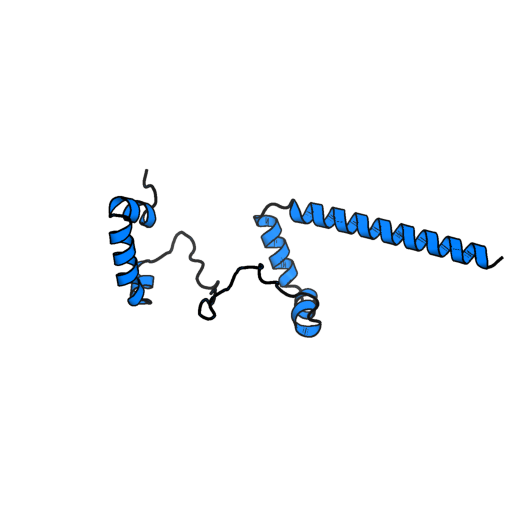716 C CA . ASP A 1 87 ? 23.537 -4.771 -9.657 1.00 55.59 87 ASP A CA 1
ATOM 717 C C . ASP A 1 87 ? 23.600 -6.232 -10.155 1.00 55.59 87 ASP A C 1
ATOM 719 O O . ASP A 1 87 ? 24.637 -6.608 -10.687 1.00 55.59 87 ASP A O 1
ATOM 723 N N . ASP A 1 88 ? 22.519 -7.029 -10.077 1.00 58.47 88 ASP A N 1
ATOM 724 C CA . ASP A 1 88 ? 22.559 -8.489 -10.344 1.00 58.47 88 ASP A CA 1
ATOM 725 C C . ASP A 1 88 ? 21.522 -8.970 -11.386 1.00 58.47 88 ASP A C 1
ATOM 727 O O . ASP A 1 88 ? 21.008 -10.088 -11.317 1.00 58.47 88 ASP A O 1
ATOM 731 N N . PHE A 1 89 ? 21.153 -8.133 -12.359 1.00 64.25 89 PHE A N 1
ATOM 732 C CA . PHE A 1 89 ? 20.283 -8.582 -13.452 1.00 64.25 89 PHE A CA 1
ATOM 733 C C . PHE A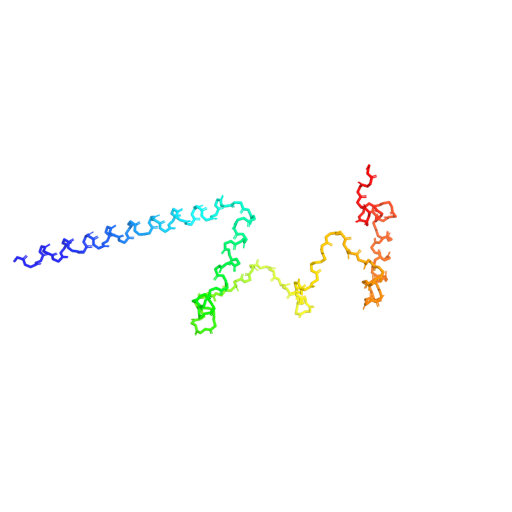 1 89 ? 21.071 -9.430 -14.468 1.00 64.25 89 PHE A C 1
ATOM 735 O O . PHE A 1 89 ? 21.756 -8.888 -15.337 1.00 64.25 89 PHE A O 1
ATOM 742 N N . ASP A 1 90 ? 20.946 -10.759 -14.384 1.00 70.19 90 ASP A N 1
ATOM 743 C CA . ASP A 1 90 ? 21.514 -11.685 -15.370 1.00 70.19 90 ASP A CA 1
ATOM 744 C C . ASP A 1 90 ? 20.543 -11.922 -16.540 1.00 70.19 90 ASP A C 1
ATOM 746 O O . ASP A 1 90 ? 19.568 -12.679 -16.469 1.00 70.19 90 ASP A O 1
ATOM 750 N N . LEU A 1 91 ? 20.829 -11.251 -17.657 1.00 71.12 91 LEU A N 1
ATOM 751 C CA . LEU A 1 91 ? 20.070 -11.394 -18.894 1.00 71.12 91 LEU A CA 1
ATOM 752 C C . LEU A 1 91 ? 20.154 -12.820 -19.457 1.00 71.12 91 LEU A C 1
ATOM 754 O O . LEU A 1 91 ? 19.168 -13.301 -20.016 1.00 71.12 91 LEU A O 1
ATOM 758 N N . GLU A 1 92 ? 21.295 -13.498 -19.324 1.00 71.81 92 GLU A N 1
ATOM 759 C CA . GLU A 1 92 ? 21.468 -14.851 -19.857 1.00 71.81 92 GLU A CA 1
ATOM 760 C C . GLU A 1 92 ? 20.558 -15.832 -19.120 1.00 71.81 92 GLU A C 1
ATOM 762 O O . GLU A 1 92 ? 19.850 -16.612 -19.765 1.00 71.81 92 GLU A O 1
ATOM 767 N N . GLU A 1 93 ? 20.482 -15.744 -17.791 1.00 76.31 93 GLU A N 1
ATOM 768 C CA . GLU A 1 93 ? 19.570 -16.571 -16.998 1.00 76.31 93 GLU A CA 1
ATOM 769 C C . GLU A 1 93 ? 18.102 -16.342 -17.406 1.00 76.31 93 GLU A C 1
ATOM 771 O O . GLU A 1 93 ? 17.354 -17.299 -17.637 1.00 76.31 93 GLU A O 1
ATOM 776 N N . LEU A 1 94 ? 17.692 -15.083 -17.598 1.00 71.06 94 LEU A N 1
ATOM 777 C CA . LEU A 1 94 ? 16.325 -14.743 -18.007 1.00 71.06 94 LEU A CA 1
ATOM 778 C C . LEU A 1 94 ? 15.961 -15.315 -19.388 1.00 71.06 94 LEU A C 1
ATOM 780 O O . LEU A 1 94 ? 14.836 -15.793 -19.590 1.00 71.06 94 LEU A O 1
ATOM 784 N N . LEU A 1 95 ? 16.898 -15.271 -20.341 1.00 76.94 95 LEU A N 1
ATOM 785 C CA . LEU A 1 95 ? 16.702 -15.811 -21.689 1.00 76.94 95 LEU A CA 1
ATOM 786 C C . LEU A 1 95 ? 16.658 -17.343 -21.692 1.00 76.94 95 LEU A C 1
ATOM 788 O O . LEU A 1 95 ? 15.874 -17.915 -22.454 1.00 76.94 95 LEU A O 1
ATOM 792 N N . HIS A 1 96 ? 17.425 -17.997 -20.815 1.00 77.56 96 HIS A N 1
ATOM 793 C CA . HIS A 1 96 ? 17.356 -19.447 -20.615 1.00 77.56 96 HIS A CA 1
ATOM 794 C C . HIS A 1 96 ? 16.017 -19.875 -20.009 1.00 77.56 96 HIS A C 1
ATOM 796 O O . HIS A 1 96 ? 15.419 -20.853 -20.463 1.00 77.56 96 HIS A O 1
ATOM 802 N N . GLN A 1 97 ? 15.513 -19.133 -19.020 1.00 78.19 97 GLN A N 1
ATOM 803 C CA . GLN A 1 97 ? 14.220 -19.413 -18.392 1.00 78.19 97 GLN A CA 1
ATOM 804 C C . GLN A 1 97 ? 13.038 -19.145 -19.338 1.00 78.19 97 GLN A C 1
ATOM 806 O O . GLN A 1 97 ? 12.006 -19.811 -19.241 1.00 78.19 97 GLN A O 1
ATOM 811 N N . ASN A 1 98 ? 13.175 -18.195 -20.270 1.00 77.31 98 ASN A N 1
ATOM 812 C CA . ASN A 1 98 ? 12.097 -17.776 -21.167 1.00 77.31 98 ASN A CA 1
ATOM 813 C C . ASN A 1 98 ? 12.551 -17.746 -22.639 1.00 77.31 98 ASN A C 1
ATOM 815 O O . ASN A 1 98 ? 12.669 -16.666 -23.235 1.00 77.31 98 ASN A O 1
ATOM 819 N N . PRO A 1 99 ? 12.732 -18.914 -23.283 1.00 76.62 99 PRO A N 1
ATOM 820 C CA . PRO A 1 99 ? 13.284 -19.012 -24.639 1.00 76.62 99 PRO A CA 1
ATOM 821 C C . PRO A 1 99 ? 12.394 -18.363 -25.712 1.00 76.62 99 PRO A C 1
ATOM 823 O O . PRO A 1 99 ? 12.869 -17.944 -26.767 1.00 76.62 99 PRO A O 1
ATOM 826 N N . THR A 1 100 ? 11.094 -18.219 -25.442 1.00 82.44 100 THR A N 1
ATOM 827 C CA . THR A 1 100 ? 10.132 -17.527 -26.317 1.00 82.44 100 THR A CA 1
ATOM 828 C C . THR A 1 100 ? 10.341 -16.010 -26.369 1.00 82.44 100 THR A C 1
ATOM 830 O O . THR A 1 100 ? 9.832 -15.350 -27.279 1.00 82.44 100 THR A O 1
ATOM 833 N N . THR A 1 101 ? 11.123 -15.450 -25.445 1.00 80.44 101 THR A N 1
ATOM 834 C CA . THR A 1 101 ? 11.422 -14.012 -25.367 1.00 80.44 101 THR A CA 1
ATOM 835 C C . THR A 1 101 ? 12.491 -13.598 -26.376 1.00 80.44 101 THR A C 1
ATOM 837 O O . THR A 1 101 ? 12.448 -12.478 -26.886 1.00 80.44 101 THR A O 1
ATOM 840 N N . VAL A 1 102 ? 13.406 -14.503 -26.748 1.00 81.12 102 VAL A N 1
ATOM 841 C CA . VAL A 1 102 ? 14.486 -14.222 -27.713 1.00 81.12 102 VAL A CA 1
ATOM 842 C C . VAL A 1 102 ? 13.931 -13.800 -29.087 1.00 81.12 102 VAL A C 1
ATOM 844 O O . VAL A 1 102 ? 14.322 -12.737 -29.580 1.00 81.12 102 VAL A O 1
ATOM 847 N N . PRO A 1 103 ? 12.973 -14.525 -29.707 1.00 85.25 103 PRO A N 1
ATOM 848 C CA . PRO A 1 103 ? 12.345 -14.077 -30.953 1.00 85.25 103 PRO A CA 1
ATOM 849 C C . PRO A 1 103 ? 11.646 -12.716 -30.839 1.00 85.25 103 PRO A C 1
ATOM 851 O O . PRO A 1 103 ? 11.642 -11.935 -31.794 1.00 85.25 103 PRO A O 1
ATOM 854 N N . LEU A 1 104 ? 11.060 -12.413 -29.677 1.00 84.00 104 LEU A N 1
ATOM 855 C CA . LEU A 1 104 ? 10.381 -11.142 -29.433 1.00 84.00 104 LEU A CA 1
ATOM 856 C C . LEU A 1 104 ? 11.385 -9.984 -29.366 1.00 84.00 104 LEU A C 1
ATOM 858 O O . LEU A 1 104 ? 11.188 -8.972 -30.040 1.00 84.00 104 LEU A O 1
ATOM 862 N N . LEU A 1 105 ? 12.487 -10.156 -28.634 1.00 83.00 105 LEU A N 1
ATOM 863 C CA . LEU A 1 105 ? 13.580 -9.182 -28.557 1.00 83.00 105 LEU A CA 1
ATOM 864 C C . LEU A 1 105 ? 14.197 -8.924 -29.933 1.00 83.00 105 LEU A C 1
ATOM 866 O O . LEU A 1 105 ? 14.395 -7.772 -30.314 1.00 83.00 105 LEU A O 1
ATOM 870 N N . GLN A 1 106 ? 14.405 -9.972 -30.734 1.00 83.88 106 GLN A N 1
ATOM 871 C CA . GLN A 1 106 ? 14.873 -9.827 -32.115 1.00 83.88 106 GLN A CA 1
ATOM 872 C C . GLN A 1 106 ? 13.885 -9.044 -32.985 1.00 83.88 106 GLN A C 1
ATOM 874 O O . GLN A 1 106 ? 14.295 -8.204 -33.790 1.00 83.88 106 GLN A O 1
ATOM 879 N N . LYS A 1 107 ? 12.579 -9.291 -32.833 1.00 88.06 107 LYS A N 1
ATOM 880 C CA . LYS A 1 107 ? 11.537 -8.561 -33.568 1.00 88.06 107 LYS A CA 1
ATOM 881 C C . LYS A 1 107 ? 11.528 -7.079 -33.193 1.00 88.06 107 LYS A C 1
ATOM 883 O O . LYS A 1 107 ? 11.441 -6.232 -34.081 1.00 88.06 107 LYS A O 1
ATOM 888 N N . ILE A 1 108 ? 11.666 -6.774 -31.905 1.00 84.00 108 ILE A N 1
ATOM 889 C CA . ILE A 1 108 ? 11.770 -5.402 -31.396 1.00 84.00 108 ILE A CA 1
ATOM 890 C C . ILE A 1 108 ? 13.030 -4.732 -31.953 1.00 84.00 108 ILE A C 1
ATOM 892 O O . ILE A 1 108 ? 12.917 -3.672 -32.565 1.00 84.00 108 ILE A O 1
ATOM 896 N N . GLY A 1 109 ? 14.195 -5.378 -31.850 1.00 84.25 109 GLY A N 1
ATOM 897 C CA . GLY A 1 109 ? 15.463 -4.857 -32.370 1.00 84.25 109 GLY A CA 1
ATOM 898 C C . GLY A 1 109 ? 15.440 -4.582 -33.877 1.00 84.25 109 GLY A C 1
ATOM 899 O O . GLY A 1 109 ? 15.935 -3.547 -34.324 1.00 84.25 109 GLY A O 1
ATOM 900 N N . ARG A 1 110 ? 14.789 -5.444 -34.672 1.00 88.12 110 ARG A N 1
ATOM 901 C CA . ARG A 1 110 ? 14.556 -5.194 -36.108 1.00 88.12 110 ARG A CA 1
ATOM 902 C C . ARG A 1 110 ? 13.630 -4.003 -36.354 1.00 88.12 110 ARG A C 1
ATOM 904 O O . ARG A 1 110 ? 13.841 -3.271 -37.313 1.00 88.12 110 ARG A O 1
ATOM 911 N N . SER A 1 111 ? 12.617 -3.815 -35.509 1.00 90.62 111 SER A N 1
ATOM 912 C CA . SER A 1 111 ? 11.628 -2.746 -35.666 1.00 90.62 111 SER A CA 1
ATOM 913 C C . SER A 1 111 ? 12.168 -1.365 -35.300 1.00 90.62 111 SER A C 1
ATOM 915 O O . SER A 1 111 ? 11.767 -0.388 -35.925 1.00 90.62 111 SER A O 1
ATOM 917 N N . ILE A 1 112 ? 13.020 -1.264 -34.277 1.00 88.56 112 ILE A N 1
ATOM 918 C CA . ILE A 1 112 ? 13.523 0.029 -33.777 1.00 88.56 112 ILE A CA 1
ATOM 919 C C . ILE A 1 112 ? 14.936 0.363 -34.269 1.00 88.56 112 ILE A C 1
ATOM 921 O O . ILE A 1 112 ? 15.385 1.499 -34.119 1.00 88.56 112 ILE A O 1
ATOM 925 N N . GLY A 1 113 ? 15.617 -0.610 -34.878 1.00 86.31 113 GLY A N 1
ATOM 926 C CA . GLY A 1 113 ? 16.971 -0.478 -35.401 1.00 86.31 113 GLY A CA 1
ATOM 927 C C . GLY A 1 113 ? 18.052 -0.751 -34.352 1.00 86.31 113 GLY A C 1
ATOM 928 O O . GLY A 1 113 ? 17.879 -0.504 -33.159 1.00 86.31 113 GLY A O 1
ATOM 929 N N . LYS A 1 114 ? 19.205 -1.245 -34.823 1.00 82.06 114 LYS A N 1
ATOM 930 C CA . LYS A 1 114 ? 20.328 -1.707 -33.987 1.00 82.06 114 LYS A CA 1
ATOM 931 C C . LYS A 1 114 ? 20.806 -0.658 -32.976 1.00 82.06 114 LYS A C 1
ATOM 933 O O . LYS A 1 114 ? 21.009 -0.995 -31.819 1.00 82.06 114 LYS A O 1
ATOM 938 N N . ASN A 1 115 ? 20.957 0.598 -33.398 1.00 80.38 115 ASN A N 1
ATOM 939 C CA . ASN A 1 115 ? 21.509 1.657 -32.544 1.00 80.38 115 ASN A CA 1
ATOM 940 C C . ASN A 1 115 ? 20.583 1.964 -31.360 1.00 80.38 115 ASN A C 1
ATOM 942 O O . ASN A 1 115 ? 21.012 1.921 -30.215 1.00 80.38 115 ASN A O 1
ATOM 946 N N . ARG A 1 116 ? 19.289 2.150 -31.635 1.00 81.25 116 ARG A N 1
ATOM 947 C CA . ARG A 1 116 ? 18.278 2.448 -30.615 1.00 81.25 116 ARG A CA 1
ATOM 948 C C . ARG A 1 116 ? 17.995 1.256 -29.702 1.00 81.25 116 ARG A C 1
ATOM 950 O O . ARG A 1 116 ? 17.658 1.424 -28.538 1.00 81.25 116 ARG A O 1
ATOM 957 N N . PHE A 1 117 ? 18.135 0.042 -30.230 1.00 84.69 117 PHE A N 1
ATOM 958 C CA . PHE A 1 117 ? 18.061 -1.176 -29.429 1.00 84.69 117 PHE A CA 1
ATOM 959 C C . PHE A 1 117 ? 19.256 -1.301 -28.477 1.00 84.69 117 PHE A C 1
ATOM 961 O O . PHE A 1 117 ? 19.058 -1.596 -27.304 1.00 84.69 117 PHE A O 1
ATOM 968 N N . ASN A 1 118 ? 20.470 -0.997 -28.940 1.00 79.69 118 ASN A N 1
ATOM 969 C CA . ASN A 1 118 ? 21.659 -0.989 -28.088 1.00 79.69 118 ASN A CA 1
ATOM 970 C C . ASN A 1 118 ? 21.582 0.085 -26.990 1.00 79.69 118 ASN A C 1
ATOM 972 O O . ASN A 1 118 ? 21.913 -0.212 -25.848 1.00 79.69 118 ASN A O 1
ATOM 976 N N . GLU A 1 119 ? 21.091 1.289 -27.303 1.00 82.69 119 GLU A N 1
ATOM 977 C CA . GLU A 1 119 ? 20.844 2.345 -26.303 1.00 82.69 119 GLU A CA 1
ATOM 978 C C . GLU A 1 119 ? 19.873 1.891 -25.202 1.00 82.69 119 GLU A C 1
ATOM 980 O O . GLU A 1 119 ? 20.063 2.214 -24.034 1.00 82.69 119 GLU A O 1
ATOM 985 N N . LEU A 1 120 ? 18.839 1.118 -25.553 1.00 78.75 120 LEU A N 1
ATOM 986 C CA . LEU A 1 120 ? 17.881 0.587 -24.580 1.00 78.75 120 LEU A CA 1
ATOM 987 C C . LEU A 1 120 ? 18.462 -0.529 -23.706 1.00 78.75 120 LEU A C 1
ATOM 989 O O . LEU A 1 120 ? 18.064 -0.644 -22.551 1.00 78.75 120 LEU A O 1
ATOM 993 N N . LEU A 1 121 ? 19.355 -1.360 -24.250 1.00 73.62 121 LEU A N 1
ATOM 994 C CA . LEU A 1 121 ? 19.933 -2.490 -23.519 1.00 73.62 121 LEU A CA 1
ATOM 995 C C . LEU A 1 121 ? 21.056 -2.073 -22.572 1.00 73.62 121 LEU A C 1
ATOM 997 O O . LEU A 1 121 ? 21.137 -2.589 -21.464 1.00 73.62 121 LEU A O 1
ATOM 1001 N N . TYR A 1 122 ? 21.922 -1.163 -23.011 1.00 74.88 122 TYR A N 1
ATOM 1002 C CA . TYR A 1 122 ? 23.121 -0.783 -22.262 1.00 74.88 122 TYR A CA 1
ATOM 1003 C C . TYR A 1 122 ? 22.996 0.587 -21.586 1.00 74.88 122 TYR A C 1
ATOM 1005 O O . TYR A 1 122 ? 23.896 0.998 -20.857 1.00 74.88 122 TYR A O 1
ATOM 1013 N N . GLY A 1 123 ? 21.886 1.296 -21.816 1.00 63.69 123 GLY A N 1
ATOM 1014 C CA . GLY A 1 123 ? 21.757 2.702 -21.455 1.00 63.69 123 GLY A CA 1
ATOM 1015 C C . GLY A 1 123 ? 22.690 3.583 -22.290 1.00 63.69 123 GLY A C 1
ATOM 1016 O O . GLY A 1 123 ? 23.520 3.106 -23.067 1.00 63.69 123 GLY A O 1
ATOM 1017 N N . ASN A 1 124 ? 22.568 4.902 -22.132 1.00 56.88 124 ASN A N 1
ATOM 1018 C CA . ASN A 1 124 ? 23.567 5.831 -22.654 1.00 56.88 124 ASN A CA 1
ATOM 1019 C C . ASN A 1 124 ? 24.876 5.623 -21.876 1.00 56.88 124 ASN A C 1
ATOM 1021 O O . ASN A 1 124 ? 25.095 6.277 -20.859 1.00 56.88 124 ASN A O 1
ATOM 1025 N N . LEU A 1 125 ? 25.727 4.707 -22.337 1.00 51.84 125 LEU A N 1
ATOM 1026 C CA . LEU A 1 125 ? 27.130 4.656 -21.938 1.00 51.84 125 LEU A CA 1
ATOM 1027 C C . LEU A 1 125 ? 27.809 5.904 -22.511 1.00 51.84 125 LEU A C 1
ATOM 1029 O O . LEU A 1 125 ? 28.252 5.912 -23.661 1.00 51.84 125 LEU A O 1
ATOM 1033 N N . SER A 1 126 ? 27.799 6.974 -21.716 1.00 41.53 126 SER A N 1
ATOM 1034 C CA . SER A 1 126 ? 28.680 8.128 -21.872 1.00 41.53 126 SER A CA 1
ATOM 1035 C C . SER A 1 126 ? 29.847 8.030 -20.908 1.00 41.53 126 SER A C 1
ATOM 1037 O O . SER A 1 126 ? 29.672 7.441 -19.819 1.00 41.53 126 SER A O 1
#

Foldseek 3Di:
DPVVVVVVVVVVVVVVVVVVVVVVVVVVVVLVPDDPVVNVVVVVVQCPDPVNVCCVPVVVVDDDDDDPPDDDPPPDDPDPVPPPDPVDDDPVVVCVVPVVVVVVLVVVCVVVDVVVSCCVPVPPPD

Organism: NCBI:txid412755